Protein AF-A0A6V7INR6-F1 (afdb_monomer_lite)

InterPro domains:
  IPR004855 Transcription factor IIA, alpha/beta subunit [PF03153] (1-35)
  IPR004855 Transcription factor IIA, alpha/beta subunit [PTHR12694] (1-35)
  IPR009088 Transcription factor IIA,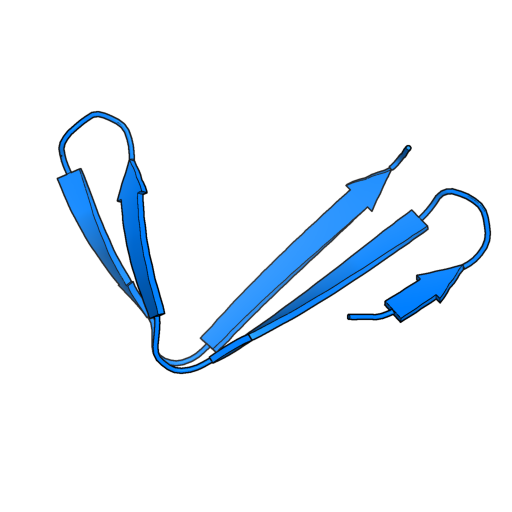 beta-barrel [G3DSA:2.30.18.10] (1-35)
  IPR009088 Transcription factor IIA, beta-barrel [SSF50784] (1-35)

Sequence (35 aa):
ITRSRNKWKFYLKDGIMNLSGKDYVFQKATGDAEW

Structure (mmCIF, N/CA/C/O backbone):
data_AF-A0A6V7INR6-F1
#
_entry.id   AF-A0A6V7INR6-F1
#
loop_
_atom_site.group_PDB
_atom_site.id
_atom_site.type_symbol
_atom_site.label_atom_id
_atom_site.label_alt_id
_atom_site.label_comp_id
_atom_site.label_asym_id
_atom_site.label_entity_id
_atom_site.label_seq_id
_atom_site.pdbx_PDB_ins_code
_atom_site.Cartn_x
_atom_site.Cartn_y
_atom_site.Cartn_z
_atom_site.occupancy
_atom_site.B_iso_or_equiv
_atom_site.auth_seq_id
_atom_site.auth_comp_id
_atom_site.auth_asym_id
_atom_site.auth_atom_id
_atom_site.pdbx_PDB_model_num
ATOM 1 N N . ILE A 1 1 ? 5.094 -9.166 -6.863 1.00 95.00 1 ILE A N 1
ATOM 2 C CA . ILE A 1 1 ? 6.175 -8.587 -6.025 1.00 95.00 1 ILE A CA 1
ATOM 3 C C . ILE A 1 1 ? 7.472 -8.724 -6.804 1.00 95.00 1 ILE A C 1
ATOM 5 O O . ILE A 1 1 ? 7.695 -9.790 -7.365 1.00 95.00 1 ILE A O 1
ATOM 9 N N . THR A 1 2 ? 8.288 -7.675 -6.882 1.00 97.50 2 THR A N 1
ATOM 10 C CA . THR A 1 2 ? 9.577 -7.702 -7.597 1.00 97.50 2 THR A CA 1
ATOM 11 C C . THR A 1 2 ? 10.662 -7.017 -6.777 1.00 97.50 2 THR A C 1
ATOM 13 O O . THR A 1 2 ? 10.379 -6.029 -6.102 1.00 97.50 2 THR A O 1
ATOM 16 N N . ARG A 1 3 ? 11.903 -7.500 -6.875 1.00 96.81 3 ARG A N 1
ATOM 17 C CA . ARG A 1 3 ? 13.061 -6.939 -6.169 1.00 96.81 3 ARG A CA 1
ATOM 18 C C . ARG A 1 3 ? 14.228 -6.717 -7.126 1.00 96.81 3 ARG A C 1
ATO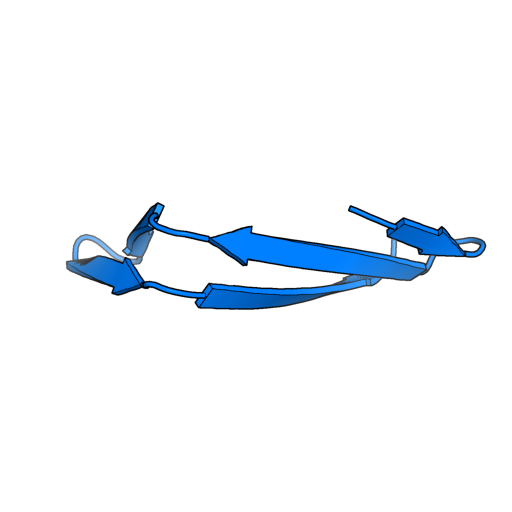M 20 O O . ARG A 1 3 ? 14.524 -7.593 -7.933 1.00 96.81 3 ARG A O 1
ATOM 27 N N . SER A 1 4 ? 14.926 -5.593 -6.981 1.00 97.19 4 SER A N 1
ATOM 28 C CA . SER A 1 4 ? 16.234 -5.349 -7.597 1.00 97.19 4 SER A CA 1
ATOM 29 C C . SER A 1 4 ? 17.173 -4.724 -6.567 1.00 97.19 4 SER A C 1
ATOM 31 O O . SER A 1 4 ? 16.936 -3.612 -6.097 1.00 97.19 4 SER A O 1
ATOM 33 N N . ARG A 1 5 ? 18.229 -5.457 -6.189 1.00 96.50 5 ARG A N 1
ATOM 34 C CA . ARG A 1 5 ? 19.104 -5.124 -5.048 1.00 96.50 5 ARG A CA 1
ATOM 35 C C . ARG A 1 5 ? 18.279 -4.914 -3.767 1.00 96.50 5 ARG A C 1
ATOM 37 O O . ARG A 1 5 ? 17.593 -5.844 -3.341 1.00 96.50 5 ARG A O 1
ATOM 44 N N . ASN A 1 6 ? 18.350 -3.728 -3.171 1.00 97.12 6 ASN A N 1
ATOM 45 C CA . ASN A 1 6 ? 17.613 -3.340 -1.974 1.00 97.12 6 ASN A CA 1
ATOM 46 C C . ASN A 1 6 ? 16.248 -2.699 -2.278 1.00 97.12 6 ASN A C 1
ATOM 48 O O . ASN A 1 6 ? 15.504 -2.399 -1.353 1.00 97.12 6 ASN A O 1
ATOM 52 N N . LYS A 1 7 ? 15.894 -2.507 -3.556 1.00 97.94 7 LYS A N 1
ATOM 53 C CA . LYS A 1 7 ? 14.620 -1.904 -3.954 1.00 97.94 7 LYS A CA 1
ATOM 54 C C . LYS A 1 7 ? 13.550 -2.965 -4.157 1.00 97.94 7 LYS A C 1
ATOM 56 O O . LYS A 1 7 ? 13.751 -3.929 -4.904 1.00 97.94 7 LYS A O 1
ATOM 61 N N . TRP A 1 8 ? 12.395 -2.739 -3.551 1.00 98.19 8 TRP A N 1
ATOM 62 C CA . TRP A 1 8 ? 11.208 -3.577 -3.620 1.00 98.19 8 TRP A CA 1
ATOM 63 C C . TRP A 1 8 ? 10.070 -2.834 -4.301 1.00 98.19 8 TRP A C 1
ATOM 65 O O . TRP A 1 8 ? 9.832 -1.666 -4.010 1.00 98.19 8 TRP A O 1
ATOM 75 N N . LYS A 1 9 ? 9.348 -3.535 -5.181 1.00 98.19 9 LYS A N 1
ATOM 76 C CA . LYS A 1 9 ? 8.087 -3.060 -5.755 1.00 98.19 9 LYS A CA 1
ATOM 77 C C . LYS A 1 9 ? 6.950 -4.039 -5.507 1.00 98.19 9 LYS A C 1
ATOM 79 O O . LYS A 1 9 ? 7.087 -5.258 -5.693 1.00 98.19 9 LYS A O 1
ATOM 84 N N . PHE A 1 10 ? 5.799 -3.483 -5.167 1.00 98.06 10 PHE A N 1
ATOM 85 C CA . PHE A 1 10 ? 4.563 -4.190 -4.881 1.00 98.06 10 PHE A CA 1
ATOM 86 C C . PHE A 1 10 ? 3.500 -3.784 -5.898 1.00 98.06 10 PHE A C 1
ATOM 88 O O . PHE A 1 10 ? 3.309 -2.604 -6.173 1.00 98.06 10 PHE A O 1
ATOM 95 N N . TYR A 1 11 ? 2.810 -4.783 -6.443 1.00 98.06 11 TYR A N 1
ATOM 96 C CA . TYR A 1 11 ? 1.637 -4.625 -7.298 1.00 98.06 11 TYR A CA 1
ATOM 97 C C . TYR A 1 11 ? 0.577 -5.577 -6.746 1.00 98.06 11 TYR A C 1
ATOM 99 O O . TYR A 1 11 ? 0.689 -6.791 -6.922 1.00 98.06 11 TYR A O 1
ATOM 107 N N . LEU A 1 12 ? -0.384 -5.030 -6.010 1.00 98.00 12 LEU A N 1
ATOM 108 C CA . LEU A 1 12 ? -1.439 -5.751 -5.299 1.00 98.00 12 LEU A CA 1
ATOM 109 C C . LEU A 1 12 ? -2.791 -5.460 -5.956 1.00 98.00 12 LEU A C 1
ATOM 111 O O . LEU A 1 12 ? -2.950 -4.426 -6.613 1.00 98.00 12 LEU A O 1
ATOM 115 N N . LYS A 1 13 ? -3.764 -6.358 -5.780 1.00 98.25 13 LYS A N 1
ATOM 116 C CA . LYS A 1 13 ? -5.122 -6.208 -6.316 1.00 98.25 13 LYS A CA 1
ATOM 117 C C . LYS A 1 13 ? -6.175 -6.663 -5.311 1.00 98.25 13 LYS A C 1
ATOM 119 O O . LYS A 1 13 ? -5.867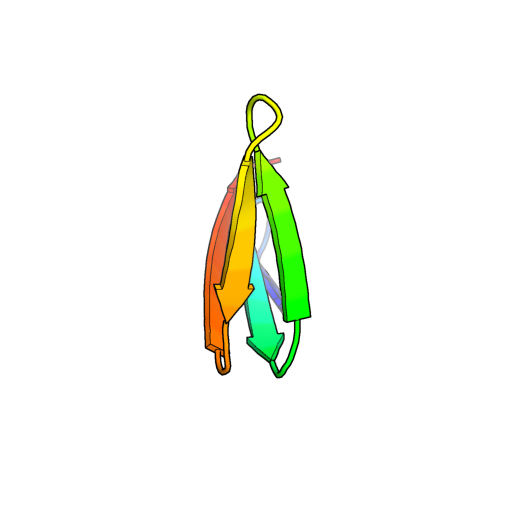 -7.507 -4.477 1.00 98.25 13 LYS A O 1
ATOM 124 N N . ASP A 1 14 ? -7.370 -6.091 -5.439 1.00 98.25 14 ASP A N 1
ATOM 125 C CA . ASP A 1 14 ? -8.611 -6.491 -4.760 1.00 98.25 14 ASP A CA 1
ATOM 126 C C . ASP A 1 14 ? -8.456 -6.681 -3.240 1.00 98.25 14 ASP A C 1
ATOM 128 O O . ASP A 1 14 ? -8.754 -7.740 -2.690 1.00 98.25 14 ASP A O 1
ATOM 132 N N . GLY A 1 15 ? -7.937 -5.655 -2.559 1.00 97.88 15 GLY A N 1
ATOM 133 C CA . GLY A 1 15 ? -7.583 -5.722 -1.144 1.00 97.88 15 GLY A CA 1
ATOM 134 C C . GLY A 1 15 ? -8.307 -4.714 -0.257 1.00 97.88 15 GLY A C 1
ATOM 135 O O . GLY A 1 15 ? -8.856 -3.708 -0.712 1.00 97.88 15 GLY A O 1
ATOM 136 N N . ILE A 1 16 ? -8.264 -4.996 1.044 1.00 98.12 16 ILE A N 1
ATOM 137 C CA . ILE A 1 16 ? -8.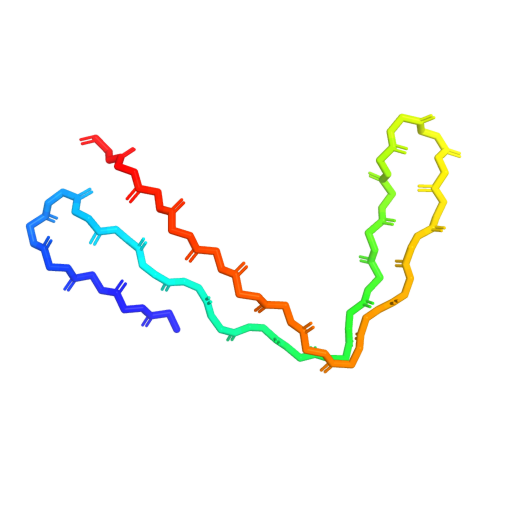764 -4.141 2.121 1.00 98.12 16 ILE A CA 1
ATOM 138 C C . ILE A 1 16 ? -7.585 -3.819 3.046 1.00 98.12 16 ILE A C 1
ATOM 140 O O . ILE A 1 16 ? -6.775 -4.696 3.344 1.00 98.12 16 ILE A O 1
ATOM 144 N N . MET A 1 17 ? -7.470 -2.567 3.483 1.00 98.00 17 MET A N 1
ATOM 145 C CA . MET A 1 17 ? -6.472 -2.109 4.452 1.00 98.00 17 MET A CA 1
ATOM 146 C C . MET A 1 17 ? -7.154 -1.366 5.592 1.00 98.00 17 MET A C 1
ATOM 148 O O . MET A 1 17 ? -7.976 -0.493 5.337 1.00 98.00 17 MET A O 1
ATOM 152 N N . ASN A 1 18 ? -6.753 -1.646 6.830 1.00 98.19 18 ASN A N 1
ATOM 153 C CA . ASN A 1 18 ? -7.092 -0.807 7.973 1.00 98.19 18 ASN A CA 1
ATOM 154 C C . ASN A 1 18 ? -5.885 0.073 8.314 1.00 98.19 18 ASN A C 1
ATOM 156 O O . ASN A 1 18 ? -4.817 -0.441 8.642 1.00 98.19 18 ASN A O 1
ATOM 160 N N . LEU A 1 19 ? -6.042 1.392 8.203 1.00 97.50 19 LEU A N 1
ATOM 161 C CA . LEU A 1 19 ? -5.003 2.371 8.517 1.00 97.50 19 LEU A CA 1
ATOM 162 C C . LEU A 1 19 ? -5.567 3.386 9.504 1.00 97.50 19 LEU A C 1
ATOM 164 O O . LEU A 1 19 ? -6.570 4.046 9.223 1.00 97.50 19 LEU A O 1
ATOM 168 N N . SER A 1 20 ? -4.922 3.504 10.665 1.00 97.31 20 SER A N 1
ATOM 169 C CA . SER A 1 20 ? -5.347 4.404 11.747 1.00 97.31 20 SER A CA 1
ATOM 170 C C . SER A 1 20 ? -6.813 4.198 12.159 1.00 97.31 20 SER A C 1
ATOM 172 O O . SER A 1 20 ? -7.536 5.158 12.409 1.00 97.31 20 SER A O 1
ATOM 174 N N . GLY A 1 21 ? -7.261 2.938 12.191 1.00 97.81 21 GLY A N 1
ATOM 175 C CA . GLY A 1 21 ? -8.632 2.572 12.552 1.00 97.81 21 GLY A CA 1
ATOM 176 C C . GLY A 1 21 ? -9.668 2.809 11.451 1.00 97.81 21 GLY A C 1
ATOM 177 O O . GLY A 1 21 ? -10.852 2.595 11.691 1.00 97.81 21 GLY A O 1
ATOM 178 N N . LYS A 1 22 ? -9.252 3.227 10.249 1.00 98.44 22 LYS A N 1
ATOM 179 C CA . LYS A 1 22 ? -10.135 3.418 9.096 1.00 98.44 22 LYS A CA 1
ATOM 180 C C . LYS A 1 22 ? -9.885 2.360 8.030 1.00 98.44 22 LYS A C 1
ATOM 182 O O . LYS A 1 22 ? -8.740 2.124 7.648 1.00 98.44 22 LYS A O 1
ATOM 187 N N . ASP A 1 23 ? -10.969 1.797 7.509 1.00 98.38 23 ASP A N 1
ATOM 188 C CA . ASP A 1 23 ? -10.923 0.831 6.417 1.00 98.38 23 ASP A CA 1
ATOM 189 C C . ASP A 1 23 ? -10.868 1.512 5.047 1.00 98.38 23 ASP A C 1
ATOM 191 O O . ASP A 1 23 ? -11.573 2.486 4.765 1.00 98.38 23 ASP A O 1
ATOM 195 N N . TYR A 1 24 ? -10.030 0.956 4.180 1.00 98.06 24 TYR A N 1
ATOM 196 C CA . TYR A 1 24 ? -9.834 1.348 2.794 1.00 98.06 24 TYR A CA 1
ATOM 197 C C . TYR A 1 24 ? -9.952 0.114 1.916 1.00 98.06 24 TYR A C 1
ATOM 199 O O . TYR A 1 24 ? -9.352 -0.918 2.203 1.00 98.06 24 TYR A O 1
ATOM 207 N N . VAL A 1 25 ? -10.68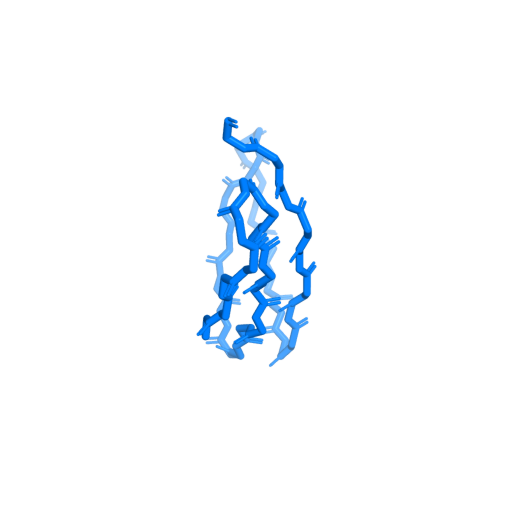0 0.238 0.813 1.00 98.19 25 VAL A N 1
ATOM 208 C CA . VAL A 1 25 ? -10.798 -0.813 -0.199 1.00 98.19 25 VAL A CA 1
ATOM 209 C C . VAL A 1 25 ? -10.074 -0.347 -1.453 1.00 98.19 25 VAL A C 1
ATOM 211 O O . VAL A 1 25 ? -10.221 0.806 -1.860 1.00 98.19 25 VAL A O 1
ATOM 214 N N . PHE A 1 26 ? -9.289 -1.226 -2.072 1.00 98.06 26 PHE A N 1
ATOM 215 C CA . PHE A 1 26 ? -8.581 -0.926 -3.310 1.00 98.06 26 PHE A CA 1
ATOM 216 C C . PHE A 1 26 ? -8.727 -2.058 -4.326 1.00 98.06 26 PHE A C 1
ATOM 218 O O . PHE A 1 26 ? -8.554 -3.231 -4.013 1.00 98.06 26 PHE A O 1
ATOM 225 N N . GLN A 1 27 ? -8.965 -1.698 -5.587 1.00 98.44 27 GLN A N 1
ATOM 226 C CA . GLN A 1 27 ? -8.899 -2.654 -6.6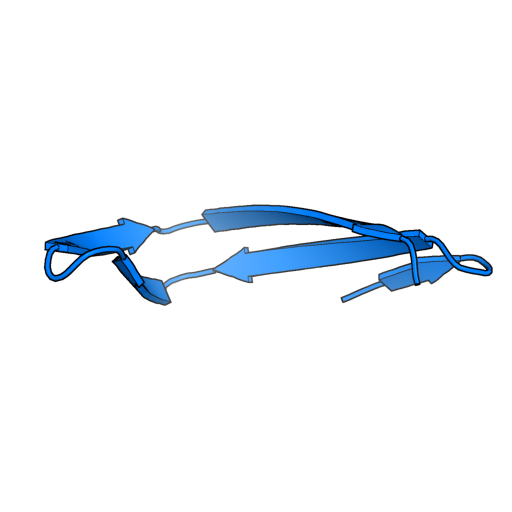96 1.00 98.44 27 GLN A CA 1
ATOM 227 C C . GLN A 1 27 ? -7.447 -2.921 -7.119 1.00 98.44 27 GLN A C 1
ATOM 229 O O . GLN A 1 27 ? -7.095 -4.021 -7.535 1.00 98.44 27 GLN A O 1
ATOM 234 N N . LYS A 1 28 ? -6.579 -1.905 -7.025 1.00 98.12 28 LYS A N 1
ATOM 235 C CA . LYS A 1 28 ? -5.137 -1.993 -7.297 1.00 98.12 28 LYS A CA 1
ATOM 236 C C . LYS A 1 28 ? -4.374 -1.113 -6.311 1.00 98.12 28 LYS A C 1
ATOM 238 O O . LYS A 1 28 ? -4.794 0.012 -6.065 1.00 98.12 28 LYS A O 1
ATOM 243 N N . ALA A 1 29 ? -3.253 -1.608 -5.795 1.00 98.06 29 ALA A N 1
ATOM 244 C CA . ALA A 1 29 ? -2.323 -0.827 -4.985 1.00 98.06 29 ALA A CA 1
ATOM 245 C C . ALA A 1 29 ? -0.886 -1.079 -5.443 1.00 98.06 29 ALA A C 1
ATOM 247 O O . ALA A 1 29 ? -0.489 -2.221 -5.691 1.00 98.06 29 ALA A O 1
ATOM 248 N N . THR A 1 30 ? -0.113 -0.003 -5.562 1.00 97.94 30 THR A N 1
ATOM 249 C CA . THR A 1 30 ? 1.306 -0.045 -5.919 1.00 97.94 30 THR A CA 1
ATOM 250 C C . THR A 1 30 ? 2.139 0.530 -4.790 1.00 97.94 30 THR A C 1
ATOM 252 O O . THR A 1 30 ? 1.723 1.505 -4.169 1.00 97.94 30 THR A O 1
ATOM 255 N N . GLY A 1 31 ? 3.312 -0.043 -4.541 1.00 97.75 31 GLY A N 1
ATOM 256 C CA . GLY A 1 31 ? 4.227 0.466 -3.524 1.00 97.75 31 GLY A CA 1
ATOM 257 C C . GLY A 1 31 ? 5.680 0.243 -3.905 1.00 97.75 31 GLY A C 1
ATOM 258 O O . GLY A 1 31 ? 6.006 -0.763 -4.535 1.00 97.75 31 GLY A O 1
ATOM 259 N N . ASP A 1 32 ? 6.535 1.162 -3.479 1.00 97.94 32 ASP A N 1
ATOM 260 C CA . ASP A 1 32 ? 7.986 1.072 -3.576 1.00 97.94 32 ASP A CA 1
ATOM 261 C C . ASP A 1 32 ? 8.568 1.118 -2.154 1.00 97.94 32 ASP A C 1
ATOM 263 O O . ASP A 1 32 ? 8.082 1.870 -1.309 1.00 97.94 32 ASP A O 1
ATOM 267 N N . ALA A 1 33 ? 9.586 0.305 -1.875 1.00 97.50 33 ALA A N 1
ATOM 268 C CA . ALA A 1 33 ? 10.294 0.305 -0.594 1.00 97.50 33 ALA A CA 1
ATOM 269 C C . ALA A 1 33 ? 11.793 0.038 -0.784 1.00 97.50 33 ALA A C 1
ATOM 271 O O . ALA A 1 33 ? 12.195 -0.632 -1.739 1.00 97.50 33 ALA A O 1
ATOM 272 N N . GLU A 1 34 ? 12.613 0.525 0.145 1.00 97.12 34 GLU A N 1
ATOM 273 C CA . GLU A 1 34 ? 14.031 0.173 0.260 1.00 97.12 34 GLU A CA 1
ATOM 274 C C . GLU A 1 34 ? 14.250 -0.655 1.534 1.00 97.12 34 GLU A C 1
ATOM 276 O O . GLU A 1 34 ? 13.586 -0.417 2.544 1.00 97.12 34 GLU A O 1
ATOM 281 N N . TRP A 1 35 ? 15.129 -1.656 1.448 1.00 89.94 35 TRP A N 1
ATOM 282 C CA . TRP A 1 35 ? 15.571 -2.490 2.571 1.00 89.94 35 TRP A CA 1
ATOM 283 C C . TRP A 1 35 ? 16.966 -2.083 3.040 1.00 89.94 35 TRP A C 1
ATOM 285 O O . TRP A 1 35 ? 17.835 -1.871 2.157 1.00 89.94 35 TRP A O 1
#

pLDDT: mean 97.54, std 1.46, range [89.94, 98.44]

Radius of gyration: 11.79 Å; chains: 1; bounding box: 30×13×20 Å

Secondary structure (DSSP, 8-state):
-EEETTEEEEEEEEEEEEETTEEEEEEEEEEEEE-

Foldseek 3Di:
DDDDDQKDKDWDAFDWDQDPNDIDTGRIDIDMDGD

Organism: NCBI:txid1563983